Protein AF-A0A2V9YWN2-F1 (afdb_monomer_lite)

Secondary structure (DSSP, 8-state):
--------TTT----SS------S--EEE-SSHHHHHHTT-----BS-STTS-B--EEEE-TTS-TTSSTTTT--

Sequence (75 aa):
MDVTGIFDDETFILNPGPVAVQTDHLGIWFADPADAVKAGCPSSVTPFNGDHNAGIQVLNTSNFPANHGPLLNLQ

Foldseek 3Di:
DPCPDDPDCVVDPDDPDDDDDQPQKDWDFAQALVVCVVVVHHSDFAQPDPVSGTHDIPDIPPVPPSCPGPCNPVD

Radius of gyration: 17.47 Å; chains: 1; bounding box: 30×44×45 Å

Structure (mmCIF, N/CA/C/O backbone):
data_AF-A0A2V9YWN2-F1
#
_entry.id   AF-A0A2V9YWN2-F1
#
loop_
_atom_site.group_PDB
_atom_site.id
_atom_site.type_symbol
_atom_site.label_atom_id
_atom_site.label_alt_id
_atom_site.label_comp_id
_atom_site.label_asym_id
_atom_site.label_entity_id
_atom_site.label_seq_id
_atom_site.pdbx_PDB_ins_code
_atom_site.Cartn_x
_atom_site.Cartn_y
_atom_site.Cartn_z
_atom_site.occupancy
_atom_site.B_iso_or_equiv
_atom_site.auth_seq_id
_atom_site.auth_comp_id
_atom_site.auth_asym_id
_atom_site.auth_atom_id
_atom_site.pdbx_P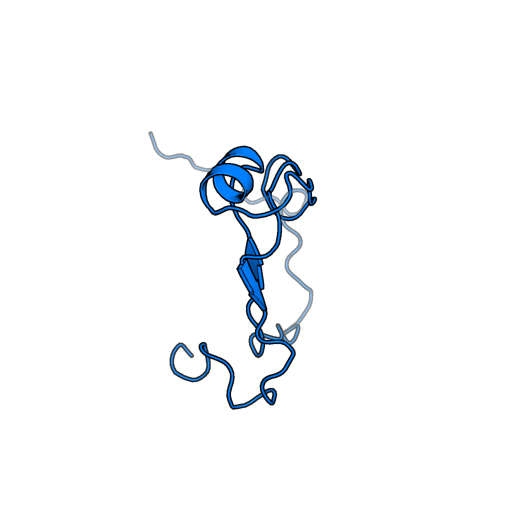DB_model_num
ATOM 1 N N . MET A 1 1 ? -12.625 -13.443 -31.567 1.00 46.50 1 MET A N 1
ATOM 2 C CA . MET A 1 1 ? -11.513 -14.358 -31.265 1.00 46.50 1 MET A CA 1
ATOM 3 C C . MET A 1 1 ? -11.774 -14.891 -29.877 1.00 46.50 1 MET A C 1
ATOM 5 O O . MET A 1 1 ? -11.641 -14.139 -28.921 1.00 46.50 1 MET A O 1
ATOM 9 N N . ASP A 1 2 ? -12.295 -16.112 -29.795 1.00 46.47 2 ASP A N 1
ATOM 10 C CA . ASP A 1 2 ? -12.445 -16.800 -28.517 1.00 46.47 2 ASP A CA 1
ATOM 11 C C . ASP A 1 2 ? -11.044 -17.058 -27.984 1.00 46.47 2 ASP A C 1
ATOM 13 O O . ASP A 1 2 ? -10.264 -17.802 -28.578 1.00 46.47 2 ASP A O 1
ATOM 17 N N . VAL A 1 3 ? -10.686 -16.374 -26.903 1.00 46.28 3 VAL A N 1
ATOM 18 C CA . VAL A 1 3 ? -9.473 -16.704 -26.165 1.00 46.28 3 VAL A CA 1
ATOM 19 C C . VAL A 1 3 ? -9.835 -17.889 -25.286 1.00 46.28 3 VAL A C 1
ATOM 21 O O . VAL A 1 3 ? -10.217 -17.739 -24.129 1.00 46.28 3 VAL A O 1
ATOM 24 N N . THR A 1 4 ? -9.749 -19.086 -25.860 1.00 53.50 4 THR A N 1
ATOM 25 C CA . THR A 1 4 ? -9.688 -20.335 -25.100 1.00 53.50 4 THR A CA 1
ATOM 26 C C . THR A 1 4 ? -8.290 -20.411 -24.487 1.00 53.50 4 THR A C 1
ATOM 28 O O . THR A 1 4 ? -7.403 -21.095 -24.988 1.00 53.50 4 THR A O 1
ATOM 31 N N . GLY A 1 5 ? -8.055 -19.586 -23.465 1.00 54.94 5 GLY A N 1
ATOM 32 C CA . GLY A 1 5 ? -6.840 -19.643 -22.666 1.00 54.94 5 GLY A CA 1
ATOM 33 C C . GLY A 1 5 ? -6.781 -20.999 -21.982 1.00 54.94 5 GLY A C 1
ATOM 34 O O . GLY A 1 5 ? -7.759 -21.431 -21.376 1.00 54.94 5 GLY A O 1
ATOM 35 N N . ILE A 1 6 ? -5.655 -21.682 -22.146 1.00 59.97 6 ILE A N 1
ATOM 36 C CA . ILE A 1 6 ? -5.333 -22.924 -21.455 1.00 59.97 6 ILE A CA 1
ATOM 37 C C . ILE A 1 6 ? -5.486 -22.662 -19.945 1.00 59.97 6 ILE A C 1
ATOM 39 O O . ILE A 1 6 ? -4.757 -21.866 -19.359 1.00 59.97 6 ILE A O 1
ATOM 43 N N . PHE A 1 7 ? -6.506 -23.262 -19.337 1.00 59.66 7 PHE A N 1
ATOM 44 C CA . PHE A 1 7 ? -6.615 -23.387 -17.888 1.00 59.66 7 PHE A CA 1
ATOM 45 C C . PHE A 1 7 ? -5.950 -24.716 -17.538 1.00 59.66 7 PHE A C 1
ATOM 47 O O . PHE A 1 7 ? -6.636 -25.731 -17.436 1.00 59.66 7 PHE A O 1
ATOM 54 N N . ASP A 1 8 ? -4.619 -24.724 -17.477 1.00 63.09 8 ASP A N 1
ATOM 55 C CA . ASP A 1 8 ? -3.839 -25.920 -17.137 1.00 63.09 8 ASP A CA 1
ATOM 56 C C . ASP A 1 8 ? -3.286 -25.805 -15.711 1.00 63.09 8 ASP A C 1
ATOM 58 O O . ASP A 1 8 ? -3.033 -24.692 -15.228 1.00 63.09 8 ASP A O 1
ATOM 62 N N . ASP A 1 9 ? -3.136 -26.936 -15.024 1.00 58.09 9 ASP A N 1
ATOM 63 C CA . ASP A 1 9 ? -2.776 -26.992 -13.597 1.00 58.09 9 ASP A CA 1
ATOM 64 C C . ASP A 1 9 ? -1.381 -26.406 -13.297 1.00 58.09 9 ASP A C 1
ATOM 66 O O . ASP A 1 9 ? -1.117 -25.936 -12.189 1.00 58.09 9 ASP A O 1
ATOM 70 N N . GLU A 1 10 ? -0.531 -26.327 -14.321 1.00 60.44 10 GLU A N 1
ATOM 71 C CA . GLU A 1 10 ? 0.792 -25.705 -14.293 1.00 60.44 10 GLU A CA 1
ATOM 72 C C . GLU A 1 10 ? 0.735 -24.165 -14.231 1.00 60.44 10 GLU A C 1
ATOM 74 O O . GLU A 1 10 ? 1.704 -23.519 -13.830 1.00 60.44 10 GLU A O 1
ATOM 79 N N . THR A 1 11 ? -0.393 -23.558 -14.625 1.00 58.91 11 THR A N 1
ATOM 80 C CA . THR A 1 11 ? -0.551 -22.092 -14.736 1.00 58.91 11 THR A CA 1
ATOM 81 C C . THR A 1 11 ? -1.365 -21.471 -13.603 1.00 58.91 11 THR A C 1
ATOM 83 O O . THR A 1 11 ? -1.173 -20.296 -13.284 1.00 58.91 11 THR A O 1
ATOM 86 N N . PHE A 1 12 ? -2.226 -22.253 -12.945 1.00 61.56 12 PHE A N 1
ATOM 87 C CA . PHE A 1 12 ? -3.025 -21.811 -11.805 1.00 61.56 12 PHE A CA 1
ATOM 88 C C . PHE A 1 12 ? -3.095 -22.911 -10.747 1.00 61.56 12 PHE A C 1
ATOM 90 O O . PHE A 1 12 ? -3.729 -23.944 -10.944 1.00 61.56 12 PHE A O 1
ATOM 97 N N . ILE A 1 13 ? -2.509 -22.659 -9.576 1.00 62.88 13 ILE A N 1
ATOM 98 C CA . ILE A 1 13 ? -2.690 -23.538 -8.421 1.00 62.88 13 ILE A CA 1
ATOM 99 C C . ILE A 1 13 ? -4.014 -23.163 -7.756 1.00 62.88 13 ILE A C 1
ATOM 101 O O . ILE A 1 13 ? -4.135 -22.117 -7.114 1.00 62.88 13 ILE A O 1
ATOM 105 N N . LEU A 1 14 ? -5.015 -24.032 -7.896 1.00 63.25 14 LEU A N 1
ATOM 106 C CA . LEU A 1 14 ? -6.184 -24.008 -7.024 1.00 63.25 14 LEU A CA 1
ATOM 107 C C . LEU A 1 14 ? -5.714 -24.339 -5.614 1.00 63.25 14 LEU A C 1
ATOM 109 O O . LEU A 1 14 ? -5.158 -25.407 -5.357 1.00 63.25 14 LEU A O 1
ATOM 113 N N . ASN A 1 15 ? -5.929 -23.407 -4.693 1.00 63.53 15 ASN A N 1
ATOM 114 C CA . ASN A 1 15 ? -5.613 -23.658 -3.305 1.00 63.53 15 ASN A CA 1
ATOM 115 C C . ASN A 1 15 ? -6.413 -24.897 -2.827 1.00 63.53 15 ASN A C 1
ATOM 117 O O . ASN A 1 15 ? -7.632 -24.911 -3.006 1.00 63.53 15 ASN A O 1
ATOM 121 N N . PRO A 1 16 ? -5.775 -25.933 -2.241 1.00 67.38 16 PRO A N 1
ATOM 122 C CA . PRO A 1 16 ? -6.368 -27.266 -2.023 1.00 67.38 16 PRO A CA 1
ATOM 123 C C . PRO A 1 16 ? -7.477 -27.326 -0.949 1.00 67.38 16 PRO A C 1
ATOM 125 O O . PRO A 1 16 ? -7.831 -28.394 -0.456 1.00 67.38 16 PRO A O 1
ATOM 128 N N . GLY A 1 17 ? -8.046 -26.181 -0.579 1.00 70.12 17 GLY A N 1
ATOM 129 C CA . GLY A 1 17 ? -9.150 -26.034 0.358 1.00 70.12 17 GLY A CA 1
ATOM 130 C C . GLY A 1 17 ? -9.587 -24.570 0.480 1.00 70.12 17 GLY A C 1
ATOM 131 O O . GLY A 1 17 ? -8.986 -23.690 -0.141 1.00 70.12 17 GLY A O 1
ATOM 132 N N . PRO A 1 18 ? -10.616 -24.270 1.288 1.00 69.69 18 PRO A N 1
ATOM 133 C CA . PRO A 1 18 ? -10.943 -22.893 1.632 1.00 69.69 18 PRO A CA 1
ATOM 134 C C . PRO A 1 18 ? -9.776 -22.293 2.426 1.00 69.69 18 PRO A C 1
ATOM 136 O O . PRO A 1 18 ? -9.566 -22.628 3.591 1.00 69.69 18 PRO A O 1
ATOM 139 N N . VAL A 1 19 ? -8.991 -21.419 1.796 1.00 68.31 19 VAL A N 1
ATOM 140 C CA . VAL A 1 19 ? -8.070 -20.540 2.521 1.00 68.31 19 VAL A CA 1
ATOM 141 C C . VAL A 1 19 ? -8.829 -19.287 2.900 1.00 68.31 19 VAL A C 1
ATOM 143 O O . VAL A 1 19 ? -9.455 -18.642 2.060 1.00 68.31 19 VAL A O 1
ATOM 146 N N . ALA A 1 20 ? -8.788 -18.970 4.190 1.00 70.25 20 ALA A N 1
ATOM 147 C CA . ALA A 1 20 ? -9.308 -17.717 4.693 1.00 70.25 20 ALA A CA 1
ATOM 148 C C . ALA A 1 20 ? -8.483 -16.580 4.081 1.00 70.25 20 ALA A C 1
ATOM 150 O O . ALA A 1 20 ? -7.311 -16.398 4.412 1.00 70.25 20 ALA A O 1
ATOM 151 N N . VAL A 1 21 ? -9.096 -15.837 3.165 1.00 72.56 21 VAL A N 1
ATOM 152 C CA . VAL A 1 21 ? -8.550 -14.573 2.683 1.00 72.56 21 VAL A CA 1
ATOM 153 C C . VAL A 1 21 ? -8.947 -13.513 3.701 1.00 72.56 21 VAL A C 1
ATOM 155 O O . VAL A 1 21 ? -10.133 -13.290 3.934 1.00 72.56 21 VAL A O 1
ATOM 158 N N . GLN A 1 22 ? -7.961 -12.882 4.334 1.00 73.75 22 GLN A N 1
ATOM 159 C CA . GLN A 1 22 ? -8.218 -11.747 5.216 1.00 73.75 22 GLN A CA 1
ATOM 160 C C . GLN A 1 22 ? -8.508 -10.511 4.360 1.00 73.75 22 GLN A C 1
ATOM 162 O O . GLN A 1 22 ? -7.609 -9.959 3.731 1.00 73.75 22 GLN A O 1
ATOM 167 N N . THR A 1 23 ? -9.772 -10.088 4.333 1.00 77.06 23 THR A N 1
ATOM 168 C CA . THR A 1 23 ? -10.243 -8.882 3.628 1.00 77.06 23 THR A CA 1
ATOM 169 C C . THR A 1 23 ? -10.479 -7.704 4.577 1.00 77.06 23 THR A C 1
ATOM 171 O O . THR A 1 23 ? -11.133 -6.728 4.216 1.00 77.06 23 THR A O 1
ATOM 174 N N . ASP A 1 24 ? -9.963 -7.800 5.803 1.00 80.44 24 ASP A N 1
ATOM 175 C CA . ASP A 1 24 ? -10.221 -6.849 6.889 1.00 80.44 24 ASP A CA 1
ATOM 176 C C . ASP A 1 24 ? -9.531 -5.493 6.666 1.00 80.44 24 ASP A C 1
ATOM 178 O O . ASP A 1 24 ? -10.004 -4.452 7.134 1.00 80.44 24 ASP A O 1
ATOM 182 N N . HIS A 1 25 ? -8.417 -5.488 5.923 1.00 85.69 25 HIS A N 1
ATOM 183 C CA . HIS A 1 25 ? -7.614 -4.294 5.689 1.00 85.69 25 HIS A CA 1
ATOM 184 C C . HIS A 1 25 ? -7.306 -4.059 4.209 1.00 85.69 25 HIS A C 1
ATOM 186 O O . HIS A 1 25 ? -7.084 -4.988 3.437 1.00 85.69 25 HIS A O 1
ATOM 192 N N . LEU A 1 26 ? -7.243 -2.783 3.837 1.00 87.56 26 LEU A N 1
ATOM 193 C CA . LEU A 1 26 ? -6.917 -2.294 2.511 1.00 87.56 26 LEU A CA 1
ATOM 194 C C . LEU A 1 26 ? -5.659 -1.424 2.570 1.00 87.56 26 LEU A C 1
ATOM 196 O O . LEU A 1 26 ? -5.524 -0.538 3.421 1.00 87.56 26 LEU A O 1
ATOM 200 N N . GLY A 1 27 ? -4.765 -1.667 1.617 1.00 90.25 27 GLY A N 1
ATOM 201 C CA . GLY A 1 27 ? -3.679 -0.767 1.262 1.00 90.25 27 GLY A CA 1
ATOM 202 C C . GLY A 1 27 ? -3.910 -0.193 -0.134 1.00 90.25 27 GLY A C 1
ATOM 203 O O . GLY A 1 27 ? -4.314 -0.925 -1.034 1.00 90.25 27 GLY A O 1
ATOM 204 N N . ILE A 1 28 ? -3.649 1.100 -0.324 1.00 92.56 28 ILE A N 1
ATOM 205 C CA . ILE A 1 28 ? -3.656 1.748 -1.645 1.00 92.56 28 ILE A CA 1
ATOM 206 C C . ILE A 1 28 ? -2.329 2.478 -1.824 1.00 92.56 28 ILE A C 1
ATOM 208 O O . ILE A 1 28 ? -1.878 3.156 -0.902 1.00 92.56 28 ILE A O 1
ATOM 212 N N . TRP A 1 29 ? -1.731 2.374 -3.008 1.00 96.69 29 TRP A N 1
ATOM 213 C CA . TRP A 1 29 ? -0.473 3.022 -3.384 1.00 96.69 29 TRP A CA 1
ATOM 214 C C . TRP A 1 29 ? -0.663 3.910 -4.612 1.00 96.69 29 TRP A C 1
ATOM 216 O O . TRP A 1 29 ? -1.571 3.684 -5.414 1.00 96.69 29 TRP A O 1
ATOM 226 N N . PHE A 1 30 ? 0.211 4.907 -4.775 1.00 97.31 30 PHE A N 1
ATOM 227 C CA . PHE A 1 30 ? 0.338 5.602 -6.056 1.00 97.31 30 PHE A CA 1
ATOM 228 C C . PHE A 1 30 ? 0.850 4.632 -7.125 1.00 97.31 30 PHE A C 1
ATOM 230 O O . PHE A 1 30 ? 1.801 3.892 -6.878 1.00 97.31 30 PHE A O 1
ATOM 237 N N . ALA A 1 31 ? 0.253 4.665 -8.318 1.00 95.75 31 ALA A N 1
ATOM 238 C CA . ALA A 1 31 ? 0.682 3.820 -9.432 1.00 95.75 31 ALA A CA 1
ATOM 239 C C . ALA A 1 31 ? 2.105 4.158 -9.918 1.00 95.75 31 ALA A C 1
ATOM 241 O O . ALA A 1 31 ? 2.801 3.255 -10.370 1.00 95.75 31 ALA A O 1
ATOM 242 N N . ASP A 1 32 ? 2.529 5.422 -9.778 1.00 96.12 32 ASP A N 1
ATOM 243 C CA . ASP A 1 32 ? 3.845 5.938 -10.171 1.00 96.12 32 ASP A CA 1
ATOM 244 C C . A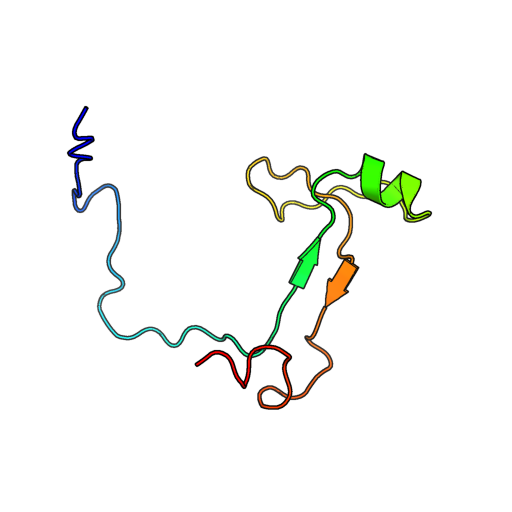SP A 1 32 ? 4.430 6.842 -9.050 1.00 96.12 32 ASP A C 1
ATOM 246 O O . ASP A 1 32 ? 3.707 7.681 -8.493 1.00 96.12 32 ASP A O 1
ATOM 250 N N . PRO A 1 33 ? 5.727 6.728 -8.695 1.00 97.38 33 PRO A N 1
ATOM 251 C CA . PRO A 1 33 ? 6.404 7.613 -7.747 1.00 97.38 33 PRO A CA 1
ATOM 252 C C . PRO A 1 33 ? 6.323 9.099 -8.121 1.00 97.38 33 PRO A C 1
ATOM 254 O O . PRO A 1 33 ? 6.292 9.956 -7.238 1.00 97.38 33 PRO A O 1
ATOM 257 N N . ALA A 1 34 ? 6.255 9.434 -9.410 1.00 97.69 34 ALA A N 1
ATOM 258 C CA . ALA A 1 34 ? 6.078 10.798 -9.890 1.00 97.69 34 ALA A CA 1
ATOM 259 C C . ALA A 1 34 ? 4.719 11.385 -9.480 1.00 97.69 34 ALA A C 1
ATOM 261 O O . ALA A 1 34 ? 4.631 12.585 -9.212 1.00 97.69 34 ALA A O 1
ATOM 262 N N . ASP A 1 35 ? 3.669 10.568 -9.378 1.00 97.31 35 ASP A N 1
ATOM 263 C CA . ASP A 1 35 ? 2.362 11.029 -8.905 1.00 97.31 35 ASP A CA 1
ATOM 264 C C . ASP A 1 35 ? 2.365 11.284 -7.394 1.00 97.31 35 ASP A C 1
ATOM 266 O O . ASP A 1 35 ? 1.751 12.251 -6.938 1.00 97.31 35 ASP A O 1
ATOM 270 N N . ALA A 1 36 ? 3.148 10.517 -6.628 1.00 96.81 36 ALA A N 1
ATOM 271 C CA . ALA A 1 36 ? 3.400 10.817 -5.220 1.00 96.81 36 ALA A CA 1
ATOM 272 C C . ALA A 1 36 ? 4.106 12.178 -5.058 1.00 96.81 36 ALA A C 1
ATOM 274 O O . ALA A 1 36 ? 3.709 12.982 -4.216 1.00 96.81 36 ALA A O 1
ATOM 275 N N . VAL A 1 37 ? 5.091 12.488 -5.912 1.00 97.81 37 VAL A N 1
ATOM 276 C CA . VAL A 1 37 ? 5.777 13.797 -5.915 1.00 97.81 37 VAL A CA 1
ATOM 277 C C . VAL A 1 37 ? 4.823 14.937 -6.257 1.00 97.81 37 VAL A C 1
ATOM 279 O O . VAL A 1 37 ? 4.839 15.966 -5.582 1.00 97.81 37 VAL A O 1
ATOM 282 N N . LYS A 1 38 ? 3.957 14.767 -7.265 1.00 97.62 38 LYS A N 1
ATOM 283 C CA . LYS A 1 38 ? 2.921 15.762 -7.603 1.00 97.62 38 LYS A CA 1
ATOM 284 C C . LYS A 1 38 ? 1.968 16.016 -6.431 1.00 97.62 38 LYS A C 1
ATOM 286 O O . LYS A 1 38 ? 1.487 17.135 -6.281 1.00 97.62 38 LYS A O 1
ATOM 291 N N . ALA A 1 39 ? 1.729 15.005 -5.594 1.00 95.56 39 ALA A N 1
ATOM 292 C CA . ALA A 1 39 ? 0.947 15.112 -4.365 1.00 95.56 39 ALA A CA 1
ATOM 293 C C . ALA A 1 39 ? 1.737 15.674 -3.159 1.00 95.56 39 ALA A C 1
ATOM 295 O O . ALA A 1 39 ? 1.176 15.809 -2.073 1.00 95.56 39 ALA A O 1
ATOM 296 N N . GLY A 1 40 ? 3.020 16.019 -3.326 1.00 96.69 40 GLY A N 1
ATOM 297 C CA . GLY A 1 40 ? 3.880 16.555 -2.265 1.00 96.69 40 GLY A CA 1
ATOM 298 C C . GLY A 1 40 ? 4.515 15.494 -1.360 1.00 96.69 40 GLY A C 1
ATOM 299 O O . GLY A 1 40 ? 5.075 15.832 -0.318 1.00 96.69 40 GLY A O 1
ATOM 300 N N . CYS A 1 41 ? 4.441 14.218 -1.735 1.00 96.25 41 CYS A N 1
ATOM 301 C CA . CYS A 1 41 ? 5.076 13.114 -1.023 1.00 96.25 41 CYS A CA 1
ATOM 302 C C . CYS A 1 41 ? 6.497 12.830 -1.558 1.00 96.25 41 CYS A C 1
ATOM 304 O O . CYS A 1 41 ? 6.837 13.226 -2.676 1.00 96.25 41 CYS A O 1
ATOM 306 N N . PRO A 1 42 ? 7.346 12.113 -0.796 1.00 96.50 42 PRO A N 1
ATOM 307 C CA . PRO A 1 42 ? 8.633 11.630 -1.295 1.00 96.50 42 PRO A CA 1
ATOM 308 C C . PRO A 1 42 ? 8.491 10.714 -2.522 1.00 96.50 42 PRO A C 1
ATOM 310 O O . PRO A 1 42 ? 7.536 9.944 -2.620 1.00 96.50 42 PRO A O 1
ATOM 313 N N . SER A 1 43 ? 9.495 10.712 -3.404 1.00 96.38 43 SER A N 1
ATOM 314 C CA . SER A 1 43 ? 9.577 9.836 -4.588 1.00 96.38 43 SER A CA 1
ATOM 315 C C . SER A 1 43 ? 10.012 8.399 -4.257 1.00 96.38 43 SER A C 1
ATOM 317 O O . SER A 1 43 ? 10.771 7.783 -5.006 1.00 96.38 43 SER A O 1
ATOM 319 N N . SER A 1 44 ? 9.614 7.880 -3.095 1.00 97.44 44 SER A N 1
ATOM 320 C CA . SER A 1 44 ? 9.959 6.526 -2.665 1.00 97.44 44 SER A CA 1
ATOM 321 C C . SER A 1 44 ? 9.298 5.489 -3.572 1.00 97.44 44 SER A C 1
ATOM 323 O O . SER A 1 44 ? 8.094 5.557 -3.813 1.00 97.44 44 SER A O 1
ATOM 325 N N . VAL A 1 45 ? 10.091 4.521 -4.033 1.00 97.12 45 VAL A N 1
ATOM 326 C CA . VAL A 1 45 ? 9.623 3.390 -4.842 1.00 97.12 45 VAL A CA 1
ATOM 327 C C . VAL A 1 45 ? 9.244 2.229 -3.928 1.00 97.12 45 VAL A C 1
ATOM 329 O O . VAL A 1 45 ? 9.965 1.923 -2.976 1.00 97.12 45 VAL A O 1
ATOM 332 N N . THR A 1 46 ? 8.120 1.581 -4.217 1.00 95.88 46 THR A N 1
ATOM 333 C CA . THR A 1 46 ? 7.633 0.399 -3.505 1.00 95.88 46 THR A CA 1
ATOM 334 C C . THR A 1 46 ? 7.231 -0.708 -4.488 1.00 95.88 46 THR A C 1
ATOM 336 O O . THR A 1 46 ? 6.850 -0.416 -5.621 1.00 95.88 46 THR A O 1
ATOM 339 N N . PRO A 1 47 ? 7.281 -1.991 -4.084 1.00 96.00 47 PRO A N 1
ATOM 340 C CA . PRO A 1 47 ? 7.053 -3.113 -4.994 1.00 96.00 47 PRO A CA 1
ATOM 341 C C . PRO A 1 47 ? 5.565 -3.494 -5.148 1.00 96.00 47 PRO A C 1
ATOM 343 O O . PRO A 1 47 ? 5.262 -4.627 -5.498 1.00 96.00 47 PRO A O 1
ATOM 346 N N . PHE A 1 48 ? 4.615 -2.607 -4.836 1.00 91.81 48 PHE A N 1
ATOM 347 C CA . PHE A 1 48 ? 3.195 -2.967 -4.665 1.00 91.81 48 PHE A CA 1
ATOM 348 C C . PHE A 1 48 ? 2.307 -2.712 -5.903 1.00 91.81 48 PHE A C 1
ATOM 350 O O . PHE A 1 48 ? 1.123 -2.411 -5.771 1.00 91.81 48 PHE A O 1
ATOM 357 N N . ASN A 1 49 ? 2.856 -2.847 -7.113 1.00 88.94 49 ASN A N 1
ATOM 358 C CA . ASN A 1 49 ? 2.123 -2.843 -8.388 1.00 88.94 49 ASN A CA 1
ATOM 359 C C . ASN A 1 49 ? 2.735 -3.872 -9.374 1.00 88.94 49 ASN A C 1
ATOM 361 O O . ASN A 1 49 ? 3.698 -4.561 -9.045 1.00 88.94 49 ASN A O 1
ATOM 365 N N . GLY A 1 50 ? 2.172 -3.989 -10.582 1.00 88.38 50 GLY A N 1
ATOM 366 C CA . GLY A 1 50 ? 2.547 -5.033 -11.550 1.00 88.38 50 GLY A CA 1
ATOM 367 C C . GLY A 1 50 ? 3.965 -4.944 -12.133 1.00 88.38 50 GLY A C 1
ATOM 368 O O . GLY A 1 50 ? 4.465 -5.948 -12.630 1.00 88.38 50 GLY A O 1
ATOM 369 N N . ASP A 1 51 ? 4.617 -3.782 -12.070 1.00 94.12 51 ASP A N 1
ATOM 370 C CA . ASP A 1 51 ? 6.003 -3.575 -12.518 1.00 94.12 51 ASP A CA 1
ATOM 371 C C . ASP A 1 51 ? 6.989 -3.354 -11.354 1.00 94.12 51 ASP A C 1
ATOM 373 O O . ASP A 1 51 ? 8.166 -3.073 -11.578 1.00 94.12 51 ASP A O 1
ATOM 377 N N . HIS A 1 52 ? 6.522 -3.528 -10.112 1.00 93.75 52 HIS A N 1
ATOM 378 C CA . HIS A 1 52 ? 7.252 -3.270 -8.868 1.00 93.75 52 HIS A CA 1
ATOM 379 C C . HIS A 1 52 ? 7.803 -1.842 -8.728 1.00 93.75 52 HIS A C 1
ATOM 381 O O . HIS A 1 52 ? 8.779 -1.620 -8.006 1.00 93.75 52 HIS A O 1
ATOM 387 N N . ASN A 1 53 ? 7.182 -0.874 -9.397 1.00 96.69 53 ASN A N 1
ATOM 388 C CA . ASN A 1 53 ? 7.625 0.507 -9.444 1.00 96.69 53 ASN A CA 1
ATOM 389 C C . ASN A 1 53 ? 6.525 1.477 -8.982 1.00 96.69 53 ASN A C 1
ATOM 391 O O . ASN A 1 53 ? 6.351 2.543 -9.565 1.00 96.69 53 ASN A O 1
ATOM 395 N N . ALA A 1 54 ? 5.788 1.116 -7.929 1.00 96.94 54 ALA A N 1
ATOM 396 C CA . ALA A 1 54 ? 4.755 1.954 -7.324 1.00 96.94 54 ALA A CA 1
ATOM 397 C C . ALA A 1 54 ? 5.360 3.088 -6.484 1.00 96.94 54 ALA A C 1
ATOM 399 O O . ALA A 1 54 ? 6.477 2.985 -5.973 1.00 96.94 54 ALA A O 1
ATOM 400 N N . GLY A 1 55 ? 4.595 4.157 -6.271 1.00 96.94 55 GLY A N 1
ATOM 401 C CA . GLY A 1 55 ? 4.932 5.192 -5.293 1.00 96.94 55 GLY A CA 1
ATOM 402 C C . GLY A 1 55 ? 4.632 4.767 -3.850 1.00 96.94 55 GLY A C 1
ATOM 403 O O . GLY A 1 55 ? 4.361 3.601 -3.557 1.00 96.94 55 GLY A O 1
ATOM 404 N N . ILE A 1 56 ? 4.666 5.727 -2.921 1.00 97.06 56 ILE A N 1
ATOM 405 C CA . ILE A 1 56 ? 4.350 5.486 -1.504 1.00 97.06 56 ILE A CA 1
ATOM 406 C C . ILE A 1 56 ? 2.872 5.098 -1.292 1.00 97.06 56 ILE A C 1
ATOM 408 O O . ILE A 1 56 ? 2.003 5.374 -2.123 1.00 97.06 56 ILE A O 1
ATOM 412 N N . GLN A 1 57 ? 2.578 4.456 -0.161 1.00 95.56 57 GLN A N 1
ATOM 413 C CA . GLN A 1 57 ? 1.213 4.123 0.243 1.00 95.56 57 GLN A CA 1
ATOM 414 C C . GLN A 1 57 ? 0.411 5.396 0.569 1.00 95.56 57 GLN A C 1
ATOM 416 O O . GLN A 1 57 ? 0.874 6.235 1.339 1.00 95.56 57 GLN A O 1
ATOM 421 N N . VAL A 1 58 ? -0.797 5.523 0.009 1.00 92.88 58 VAL A N 1
ATOM 422 C CA . VAL A 1 58 ? -1.729 6.645 0.236 1.00 92.88 58 VAL A CA 1
ATOM 423 C C . VAL A 1 58 ? -2.838 6.303 1.237 1.00 92.88 58 VAL A C 1
ATOM 425 O O . VAL A 1 58 ? -3.327 7.185 1.938 1.00 92.88 58 VAL A O 1
ATOM 428 N N . LEU A 1 59 ? -3.215 5.026 1.353 1.00 91.12 59 LEU A N 1
ATOM 429 C CA . LEU A 1 59 ? -4.179 4.547 2.347 1.00 91.12 59 LEU A CA 1
ATOM 430 C C . LEU A 1 59 ? -3.671 3.265 2.996 1.00 91.12 59 LEU A C 1
ATOM 432 O O . LEU A 1 59 ? -3.242 2.348 2.299 1.00 91.12 59 LEU A O 1
ATOM 436 N N . ASN A 1 60 ? -3.791 3.192 4.319 1.00 89.94 60 ASN A N 1
ATOM 437 C CA . ASN A 1 60 ? -3.559 1.984 5.094 1.00 89.94 60 ASN A CA 1
ATOM 438 C C . ASN A 1 60 ? -4.635 1.860 6.173 1.00 89.94 60 ASN A C 1
ATOM 440 O O . ASN A 1 60 ? -4.768 2.753 7.014 1.00 89.94 60 ASN A O 1
ATOM 444 N N . THR A 1 61 ? -5.400 0.768 6.161 1.00 89.06 61 THR A N 1
ATOM 445 C CA . THR A 1 61 ? -6.448 0.538 7.163 1.00 89.06 61 THR A CA 1
ATOM 446 C C . THR A 1 61 ? -6.043 -0.441 8.267 1.00 89.06 61 THR A C 1
ATOM 448 O O . THR A 1 61 ? -6.911 -0.901 9.005 1.00 89.06 61 THR A O 1
ATOM 451 N N . SER A 1 62 ? -4.751 -0.742 8.438 1.00 87.31 62 SER A N 1
ATOM 452 C CA . SER A 1 62 ? -4.244 -1.632 9.499 1.00 87.31 62 SER A CA 1
ATOM 453 C C . SER A 1 62 ? -4.557 -1.140 10.913 1.00 87.31 62 SER A C 1
ATOM 455 O O . SER A 1 62 ? -4.521 -1.914 11.860 1.00 87.31 62 SER A O 1
ATOM 457 N N . ASN A 1 63 ? -4.850 0.155 11.062 1.00 85.50 63 ASN A N 1
ATOM 458 C CA . ASN A 1 63 ? -5.176 0.775 12.346 1.00 85.50 63 ASN A CA 1
ATOM 459 C C . ASN A 1 63 ? -6.670 0.690 12.699 1.00 85.50 63 ASN A C 1
ATOM 461 O O . ASN A 1 63 ? -7.054 1.074 13.803 1.00 85.50 63 ASN A O 1
ATOM 465 N N . PHE A 1 64 ? -7.520 0.216 11.784 1.00 83.75 64 PHE A N 1
ATOM 466 C CA . PHE A 1 64 ? -8.921 -0.070 12.088 1.00 83.75 64 PHE A CA 1
ATOM 467 C C . PHE A 1 64 ? -9.047 -1.486 12.661 1.00 83.75 64 PHE A C 1
ATOM 469 O O . PHE A 1 64 ? -8.298 -2.366 12.249 1.00 83.75 64 PHE A O 1
ATOM 476 N N . PRO A 1 65 ? -9.987 -1.752 13.581 1.00 83.25 65 PRO A N 1
ATOM 477 C CA . PRO A 1 65 ? -10.291 -3.120 13.993 1.00 83.25 65 PRO A CA 1
ATOM 478 C C . PRO A 1 65 ? -10.739 -3.983 12.801 1.00 83.25 65 PRO A C 1
ATOM 480 O O . PRO A 1 65 ? -11.393 -3.471 11.892 1.00 83.25 65 PRO A O 1
ATOM 483 N N . ALA A 1 66 ? -10.455 -5.291 12.842 1.00 76.31 66 ALA A N 1
ATOM 484 C CA . ALA A 1 66 ? -10.696 -6.228 11.735 1.00 76.31 66 ALA A CA 1
ATOM 485 C C . ALA A 1 66 ? -12.148 -6.230 11.198 1.00 76.31 66 ALA A C 1
ATOM 487 O O . ALA A 1 66 ? -12.391 -6.464 10.025 1.00 76.31 66 ALA A O 1
ATOM 488 N N . ASN A 1 67 ? -13.125 -5.875 12.032 1.00 73.25 67 ASN A N 1
ATOM 489 C CA . ASN A 1 67 ? -14.550 -5.805 11.694 1.00 73.25 67 ASN A CA 1
ATOM 490 C C . ASN A 1 67 ? -15.085 -4.380 11.459 1.00 73.25 67 ASN A C 1
ATOM 492 O O . ASN A 1 67 ? -16.293 -4.169 11.476 1.00 73.25 67 ASN A O 1
ATOM 496 N N . HIS A 1 68 ? -14.208 -3.396 11.289 1.00 74.56 68 HIS A N 1
ATOM 497 C CA . HIS A 1 68 ? -14.571 -2.001 11.013 1.00 74.56 68 HIS A CA 1
ATOM 498 C C . HIS A 1 68 ? -13.804 -1.444 9.804 1.00 74.56 68 HIS A C 1
ATOM 500 O O . HIS A 1 68 ? -13.718 -0.229 9.616 1.00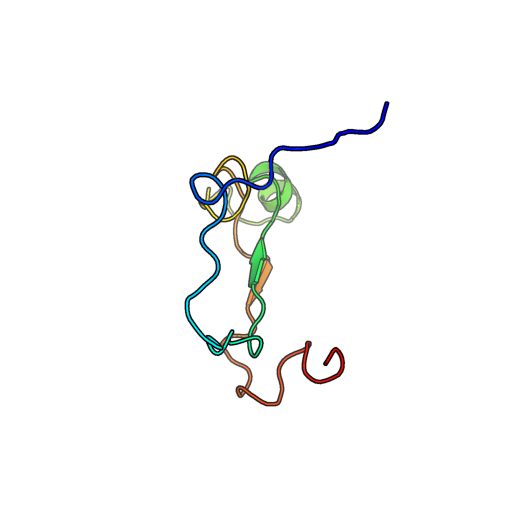 74.56 68 HIS A O 1
ATOM 506 N N . GLY A 1 69 ? -13.224 -2.333 8.994 1.00 69.88 69 GLY A N 1
ATOM 507 C CA . GLY A 1 69 ? -12.564 -1.984 7.745 1.00 69.88 69 GLY A CA 1
ATOM 508 C C . GLY A 1 69 ? -13.559 -1.548 6.660 1.00 69.88 69 GLY A C 1
ATOM 509 O O . GLY A 1 69 ? -14.741 -1.902 6.702 1.00 69.88 69 GLY A O 1
ATOM 510 N N . PRO A 1 70 ? -13.096 -0.803 5.645 1.00 72.31 70 PRO A N 1
ATOM 511 C CA . PRO A 1 70 ? -13.959 -0.209 4.620 1.00 72.31 70 PRO A CA 1
ATOM 512 C C . PRO A 1 70 ? -14.681 -1.231 3.723 1.00 72.31 70 PRO A C 1
ATOM 514 O O . PRO A 1 70 ? -15.610 -0.856 3.012 1.00 72.31 70 PRO A O 1
ATOM 517 N N . LEU A 1 71 ? -14.277 -2.506 3.748 1.00 74.06 71 LEU A N 1
ATOM 518 C CA . LEU A 1 71 ? -14.833 -3.574 2.908 1.00 74.06 71 LEU A CA 1
ATOM 5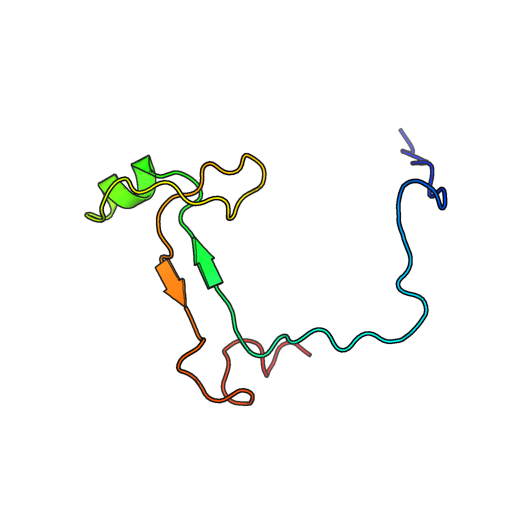19 C C . LEU A 1 71 ? -15.905 -4.428 3.603 1.00 74.06 71 LEU A C 1
ATOM 521 O O . LEU A 1 71 ? -16.450 -5.329 2.975 1.00 74.06 71 LEU A O 1
ATOM 525 N N . LEU A 1 72 ? -16.257 -4.134 4.862 1.00 68.00 72 LEU A N 1
ATOM 526 C CA . LEU A 1 72 ? -17.239 -4.914 5.632 1.00 68.00 72 LEU A CA 1
ATOM 527 C C . LEU A 1 72 ? -18.598 -5.067 4.919 1.00 68.00 72 LEU A C 1
ATOM 529 O O . LEU A 1 72 ? -19.265 -6.082 5.073 1.00 68.00 72 LEU A O 1
ATOM 533 N N . ASN A 1 73 ? -19.007 -4.073 4.126 1.00 67.38 73 ASN A N 1
ATOM 534 C CA . ASN A 1 73 ? -20.301 -4.068 3.435 1.00 67.38 73 ASN A CA 1
ATOM 535 C C . ASN A 1 73 ? -20.249 -4.630 1.999 1.00 67.38 73 ASN A C 1
ATOM 537 O O . ASN A 1 73 ? -21.244 -4.524 1.288 1.00 67.38 73 ASN A O 1
ATOM 541 N N . LEU A 1 74 ? -19.103 -5.154 1.545 1.00 64.38 74 LEU A N 1
ATOM 542 C CA . LEU A 1 74 ? -18.905 -5.659 0.176 1.00 64.38 74 LEU A CA 1
ATOM 543 C C . LEU A 1 74 ? -18.926 -7.200 0.062 1.00 64.38 74 LEU A C 1
ATOM 545 O O . LEU A 1 74 ? -18.517 -7.725 -0.972 1.00 64.38 74 LEU A O 1
ATOM 549 N N . GLN A 1 75 ? -19.366 -7.909 1.108 1.00 56.59 75 GLN A N 1
ATOM 550 C CA . GLN A 1 75 ? -19.386 -9.380 1.154 1.00 56.59 75 GLN A CA 1
ATOM 551 C C . GLN A 1 75 ? -20.457 -10.015 0.262 1.00 56.59 75 GLN A C 1
ATOM 553 O O . GLN A 1 75 ? -21.590 -9.483 0.216 1.00 56.59 75 GLN A O 1
#

pLDDT: mean 80.57, std 15.79, range [46.28, 97.81]

=== Feature glossary ===
The record interleaves many kinds of information about one protein. Here is each kind framed as the question it answers.

Q: What are the backbone torsion angles?
A: φ (phi) and ψ (psi) are the two rotatable backbone dihedrals per residue: φ is the C(i-1)–N–Cα–C torsion, ψ is the N–Cα–C–N(i+1) torsion, both in degrees on (−180°, 180°]. α-helical residues cluster near (−60°, −45°); β-strand residues near (−120°, +130°). A Ramachandran plot is simply a scatter of (φ, ψ) for every residue.

Q: What is the amino-acid chain?
A: This is the polypeptide sequence — one letter per residue, N-terminus first. Length ranges from a few dozen residues for small domains to over a thousand for large multi-domain proteins.

Q: How mobile is each atom in the crystal?
A: For experimental (PDB) structures, the B-factor (temperature factor) quantifies the positional spread of each atom in the crystal — a combination of thermal vibration and static disorder — in units of Å². High B-factors mark flexible loops or poorly resolved regions; low B-factors mark the rigid, well-ordered core.

Q: Are the domains correctly placed relative to each other?
A: Predicted Aligned Error (PAE) is an AlphaFold confidence matrix: entry (i, j) is the expected error in the position of residue j, in ångströms, when the prediction is superimposed on the true structure at residue i. Low PAE within a block of residues means that block is internally rigid and well-predicted; high PAE between two blocks means their relative placement is uncertain even if each block individually is confident.

Q: How confident is the AlphaFold model at each residue?
A: pLDDT is the predicted lDDT-Cα score: AlphaFold's confidence that the local environment of each residue (all inter-atomic distances within 15 Å) is correctly placed. It is a per-residue number between 0 and 100, with higher meaning more reliable.

Q: What family and function is it annotated with?
A: Functional annotations link the protein to curated databases. InterPro entries identify conserved domains and families by matching the sequence against member-database signatures (Pfam, PROSITE, CDD, …). Gene Ontology (GO) terms describe molecular function, biological process, and cellular component in a controlled vocabulary. CATH places the structure in 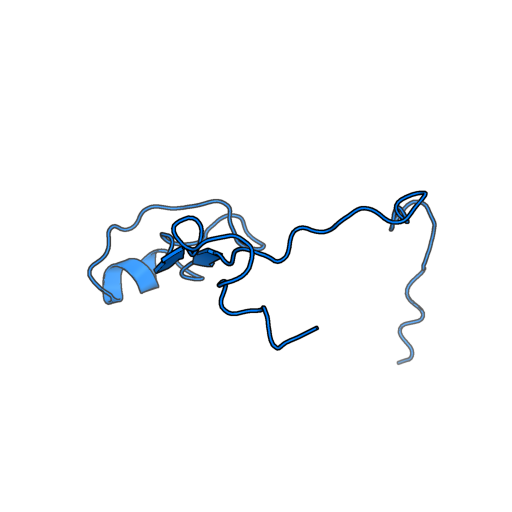a hierarchical fold classification (Class/Architecture/Topology/Homologous-superfamily). The organism is the source species.

Q: How big and how compact is the whole molecule?
A: Three whole-structure scalars: the radius of gyration (RMS distance of Cα from centroid, in Å), the count of Cα–Cα contacts (pairs closer than 8 Å and separated by more than four residues in sequence — i.e. tertiary, not local, contacts), and the bounding-box dimensions. Together they distinguish compact globular folds from extended fibres or disordered chains.

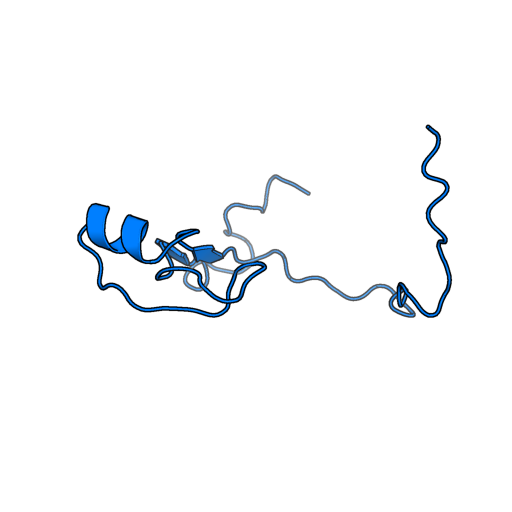Q: What known structures does this most resemble?
A: The Foldseek neighbor list gives the closest experimentally determined structures in the PDB, ranked by structural alignment. TM-score near 1 means near-identical fold; near 0.3 means only rough topology match. This is how one finds what a novel AlphaFold prediction most resembles in the solved-structure universe.

Q: Which residues are buried vs exposed?
A: SASA measures how much of the protein is reachable by solvent. It is computed by rolling a water-sized probe over the atomic surface and summing the exposed area (Å²). Per-residue SASA distinguishes core (buried, low SASA) from surface (exposed, high SASA) residues; total SASA is a whole-molecule size measure.

Q: Which residues are in helices, strands, or loops?
A: Eight-state secondary structure (DSSP): H is the canonical α-helix, G the tighter 3₁₀-helix, I the wider π-helix; E/B are β-structure, T and S are turns and bends, and '-' is everything else. DSSP derives these from the pattern of main-chain N–H···O=C hydrogen bonds, not from the sequence.

Q: Where is each backbone atom in 3D?
A: Structure coordinates are given as an mmCIF _atom_site loop: one row per atom with element, residue name, chain id, sequence number, and x/y/z position in Å. Only the four main-chain atoms per residue are included here; side chains are omitted to keep the record compact.

Q: What if only a Cα trace is available?
A: Three-state secondary structure (P-SEA) collapses the eight DSSP classes into helix (a), strand (b), and coil (c). P-SEA assigns these from Cα geometry alone — distances and angles — without requiring backbone oxygens, so it works on any Cα trace.

Q: What do the rendered images show?
A: The six renders are orthographic views along the three Cartesian axes in both directions. Representation (cartoon, sticks, or surface) and color scheme (sequence-rainbow or by-chain) vary across proteins so the training set covers all the common visualization conventions.

Q: What does the local fold look like, residue by residue?
A: Foldseek's 3Di representation compresses backbone geometry into a per-residue letter drawn from a learned twenty-state alphabet. It captures the tertiary interaction pattern around each residue — which residues are packed against it in space, regardless of where they are in sequence.

Q: What do the diagnostic plots show?
A: The contact map is a binary N×N matrix image: pixel (i, j) is dark where Cα_i and Cα_j are within 8 Å and |i−j|>4. Because the |i−j|>4 filter removes local helical contacts, off-diagonal stripes parallel to the main diagonal indicate parallel β-sheets; stripes perpendicular to it indicate antiparallel β-sheets. The Ramachandran plot scatters every residue's (φ, ψ) pair against the sterically allowed regions. The PAE heatmap renders the predicted-aligned-error matrix.